Protein AF-A0A5S3VWV3-F1 (afdb_monomer_lite)

Sequence (74 aa):
MVIKPKIRGFICTNAHPVGCAAHVQEQIEYVKQQGQIENGPKNVLVIGASTGYGLASRITAAFGAGAKTLGIFF

Structure (mmCIF, N/CA/C/O backbone):
data_AF-A0A5S3VWV3-F1
#
_entry.id   AF-A0A5S3VWV3-F1
#
loop_
_atom_site.group_PDB
_atom_site.id
_atom_site.type_symbol
_atom_site.label_atom_id
_atom_site.label_alt_id
_atom_site.label_comp_id
_atom_site.label_asym_id
_atom_site.label_entity_id
_atom_site.label_seq_id
_atom_site.pdbx_PDB_ins_code
_atom_site.Cartn_x
_atom_site.Cartn_y
_atom_site.Cartn_z
_atom_site.occupancy
_atom_site.B_iso_or_equiv
_atom_site.auth_seq_id
_atom_site.auth_comp_id
_atom_site.auth_asym_id
_atom_site.auth_atom_id
_atom_site.pdbx_PDB_model_num
ATOM 1 N N . MET A 1 1 ? -1.240 -7.550 -24.009 1.00 86.56 1 MET A N 1
ATOM 2 C CA . MET A 1 1 ? 0.160 -7.390 -24.476 1.00 86.56 1 MET A CA 1
ATOM 3 C C . MET A 1 1 ? 1.098 -8.054 -23.474 1.00 86.56 1 MET A C 1
ATOM 5 O O . MET A 1 1 ? 0.726 -8.127 -22.310 1.00 86.56 1 MET A O 1
ATOM 9 N N . VAL A 1 2 ? 2.291 -8.499 -23.877 1.00 95.00 2 VAL A N 1
ATOM 10 C CA . VAL A 1 2 ? 3.326 -8.953 -22.926 1.00 95.00 2 VAL A CA 1
ATOM 11 C C . VAL A 1 2 ? 4.071 -7.727 -22.384 1.00 95.00 2 VAL A C 1
ATOM 13 O O . VAL A 1 2 ? 4.641 -6.967 -23.165 1.00 95.00 2 VAL A O 1
ATOM 16 N N . ILE A 1 3 ? 4.053 -7.512 -21.065 1.00 97.19 3 ILE A N 1
ATOM 17 C CA . ILE A 1 3 ? 4.705 -6.368 -20.405 1.00 97.19 3 ILE A CA 1
ATOM 18 C C . ILE A 1 3 ? 6.052 -6.831 -19.841 1.00 97.19 3 ILE A C 1
ATOM 20 O O . ILE A 1 3 ? 6.098 -7.719 -18.996 1.00 97.19 3 ILE A O 1
ATOM 24 N N . LYS A 1 4 ? 7.152 -6.221 -20.294 1.00 97.06 4 LYS A N 1
ATOM 25 C CA . LYS A 1 4 ? 8.510 -6.446 -19.766 1.00 97.06 4 LYS A CA 1
ATOM 26 C C . LYS A 1 4 ? 9.044 -5.166 -19.110 1.00 97.06 4 LYS A C 1
ATOM 28 O O . LYS A 1 4 ? 8.668 -4.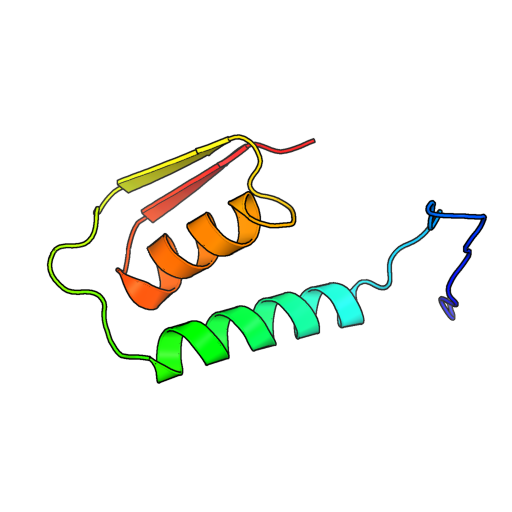090 -19.580 1.00 97.06 4 LYS A O 1
ATOM 33 N N . PRO A 1 5 ? 9.917 -5.242 -18.090 1.00 97.56 5 PRO A N 1
ATOM 34 C CA . PRO A 1 5 ? 10.485 -4.056 -17.446 1.00 97.56 5 PRO A CA 1
ATOM 35 C C . PRO A 1 5 ? 11.221 -3.138 -18.435 1.00 97.56 5 PRO A C 1
ATOM 37 O O . PRO A 1 5 ? 11.991 -3.616 -19.270 1.00 97.56 5 PRO A O 1
ATOM 40 N N . LYS A 1 6 ? 10.997 -1.821 -18.341 1.00 97.75 6 LYS A N 1
ATOM 41 C CA . LYS A 1 6 ? 11.689 -0.792 -19.141 1.00 97.75 6 LYS A CA 1
ATOM 42 C C . LYS A 1 6 ? 12.420 0.198 -18.233 1.00 97.75 6 LYS A C 1
ATOM 44 O O . LYS A 1 6 ? 11.877 1.256 -17.904 1.00 97.75 6 LYS A O 1
ATOM 49 N N . ILE A 1 7 ? 13.644 -0.161 -17.849 1.00 98.38 7 ILE A N 1
ATOM 50 C CA . ILE A 1 7 ? 14.426 0.511 -16.801 1.00 98.38 7 ILE A CA 1
ATOM 51 C C . ILE A 1 7 ? 15.573 1.332 -17.410 1.00 98.38 7 ILE A C 1
ATOM 53 O O . ILE A 1 7 ? 16.290 0.848 -18.286 1.00 98.38 7 ILE A O 1
ATOM 57 N N . ARG A 1 8 ? 15.754 2.572 -16.940 1.00 98.12 8 ARG A N 1
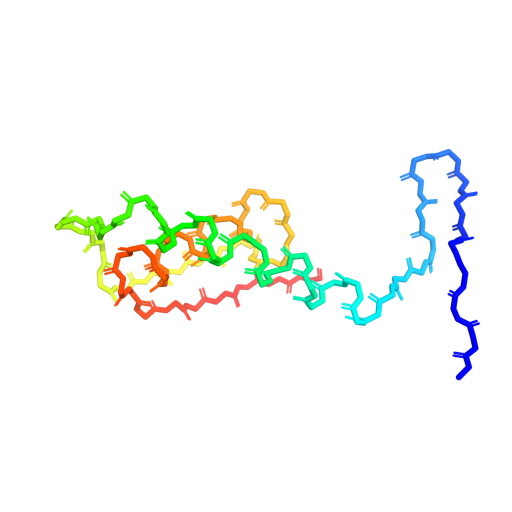ATOM 58 C CA . ARG A 1 8 ? 16.899 3.452 -17.230 1.00 98.12 8 ARG A CA 1
ATOM 59 C C . ARG A 1 8 ? 17.343 4.136 -15.937 1.00 98.12 8 ARG A C 1
ATOM 61 O O . ARG A 1 8 ? 16.619 4.975 -15.406 1.00 98.12 8 ARG A O 1
ATOM 68 N N . GLY A 1 9 ? 18.520 3.776 -15.424 1.00 97.94 9 GLY A N 1
ATOM 69 C CA . GLY A 1 9 ? 18.948 4.213 -14.092 1.00 97.94 9 GLY A CA 1
ATOM 70 C C . GLY A 1 9 ? 17.934 3.773 -13.031 1.00 97.94 9 GLY A C 1
ATOM 71 O O . GLY A 1 9 ? 17.586 2.599 -12.961 1.00 97.94 9 GLY A O 1
ATOM 72 N N . PHE A 1 10 ? 17.416 4.724 -12.256 1.00 97.50 10 PHE A N 1
ATOM 73 C CA . PHE A 1 10 ? 16.396 4.501 -11.222 1.00 97.50 10 PHE A CA 1
ATOM 74 C C . PHE A 1 10 ? 14.950 4.700 -11.717 1.00 97.50 10 PHE A C 1
ATOM 76 O O . PHE A 1 10 ? 14.019 4.698 -10.916 1.00 97.50 10 PHE A O 1
ATOM 83 N N . ILE A 1 11 ? 14.738 4.888 -13.025 1.00 98.31 11 ILE A N 1
ATOM 84 C CA . ILE A 1 11 ? 13.410 5.118 -13.606 1.00 98.31 11 ILE A CA 1
ATOM 85 C C . ILE A 1 11 ? 12.951 3.869 -14.356 1.00 98.31 11 ILE A C 1
ATOM 87 O O . ILE A 1 11 ? 13.599 3.430 -15.307 1.00 98.31 11 ILE A O 1
ATOM 91 N N . CYS A 1 12 ? 11.788 3.335 -13.980 1.00 98.25 12 CYS A N 1
ATOM 92 C CA . CYS A 1 12 ? 11.052 2.346 -14.763 1.00 98.25 12 CYS A CA 1
ATOM 93 C C . CYS A 1 12 ? 9.846 3.027 -15.420 1.00 98.25 12 CYS A C 1
ATOM 95 O O . CYS A 1 12 ? 9.004 3.601 -14.739 1.00 98.25 12 CYS A O 1
ATOM 97 N N . THR A 1 13 ? 9.764 2.986 -16.750 1.00 98.25 13 THR A N 1
ATOM 98 C CA . THR A 1 13 ? 8.746 3.731 -17.528 1.00 98.25 13 THR A CA 1
ATOM 99 C C . THR A 1 13 ? 7.423 2.978 -17.704 1.00 98.25 13 THR A C 1
ATOM 101 O O . THR A 1 13 ? 6.526 3.442 -18.403 1.00 98.25 13 THR A O 1
ATOM 104 N N . ASN A 1 14 ? 7.293 1.797 -17.101 1.00 98.19 14 ASN A N 1
ATOM 105 C CA . ASN A 1 14 ? 6.076 0.993 -17.103 1.00 98.19 14 ASN A CA 1
ATOM 106 C C . ASN A 1 14 ? 5.898 0.226 -15.784 1.00 98.19 14 ASN A C 1
ATOM 108 O O . ASN A 1 14 ? 6.823 0.134 -14.980 1.00 98.19 14 ASN A O 1
ATOM 112 N N . ALA A 1 15 ? 4.707 -0.344 -15.587 1.00 98.25 15 ALA A N 1
ATOM 113 C CA . ALA A 1 15 ? 4.363 -1.178 -14.439 1.00 98.25 15 ALA A CA 1
ATOM 114 C C . ALA A 1 15 ? 3.583 -2.422 -14.893 1.00 98.25 15 ALA A C 1
ATOM 116 O O . ALA A 1 15 ? 2.872 -2.383 -15.900 1.00 98.25 15 ALA A O 1
ATOM 117 N N . HIS A 1 16 ? 3.718 -3.531 -14.161 1.00 98.50 16 HIS A N 1
ATOM 118 C CA . HIS A 1 16 ? 2.990 -4.766 -14.448 1.00 98.50 16 HIS A CA 1
ATOM 119 C C . HIS A 1 16 ? 1.757 -4.871 -13.535 1.00 98.50 16 HIS A C 1
ATOM 121 O O . HIS A 1 16 ? 1.929 -5.072 -12.332 1.00 98.50 16 HIS A O 1
ATOM 127 N N . PRO A 1 17 ? 0.518 -4.803 -14.057 1.00 98.31 17 PRO A N 1
ATOM 128 C CA . PRO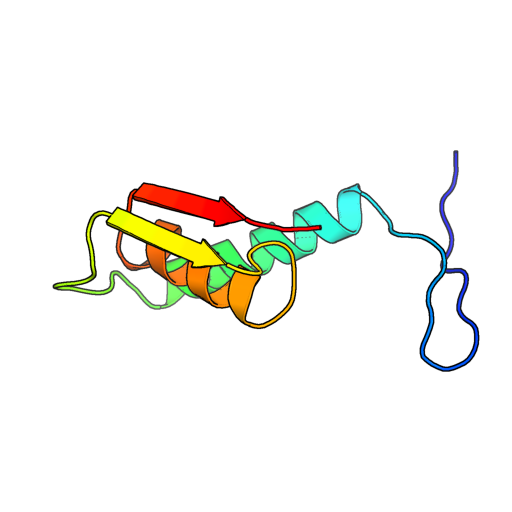 A 1 17 ? -0.683 -4.677 -13.225 1.00 98.31 17 PRO A CA 1
ATOM 129 C C . PRO A 1 17 ? -0.873 -5.860 -12.268 1.00 98.31 17 PRO A C 1
ATOM 131 O O . PRO A 1 17 ? -1.113 -5.665 -11.081 1.00 98.31 17 PRO A O 1
ATOM 134 N N . VAL A 1 18 ? -0.671 -7.089 -12.755 1.00 98.44 18 VAL A N 1
ATOM 135 C CA . VAL A 1 18 ? -0.771 -8.303 -11.924 1.00 98.44 18 VAL A CA 1
ATOM 136 C C . VAL A 1 18 ? 0.328 -8.348 -10.858 1.00 98.44 18 VAL A C 1
ATOM 138 O O . VAL A 1 18 ? 0.092 -8.822 -9.755 1.00 98.44 18 VAL A O 1
ATOM 141 N N . GLY A 1 19 ? 1.512 -7.807 -11.165 1.00 98.56 19 GLY A N 1
ATOM 142 C CA . GLY A 1 19 ? 2.625 -7.778 -10.216 1.00 98.56 19 GLY A CA 1
ATOM 143 C C . GLY A 1 19 ? 2.365 -6.777 -9.093 1.00 98.56 19 GLY A C 1
ATOM 144 O O . GLY A 1 19 ? 2.570 -7.094 -7.930 1.00 98.56 19 GLY A O 1
ATOM 145 N N . CYS A 1 20 ? 1.828 -5.598 -9.423 1.00 98.62 20 CYS A N 1
ATOM 146 C CA . CYS A 1 20 ? 1.406 -4.617 -8.425 1.00 98.62 20 CYS A CA 1
ATOM 147 C C . CYS A 1 20 ? 0.295 -5.166 -7.517 1.00 98.62 20 CYS A C 1
ATOM 149 O O . CYS A 1 20 ? 0.361 -4.978 -6.306 1.00 98.62 20 CYS A O 1
ATOM 151 N N . ALA A 1 21 ? -0.695 -5.869 -8.080 1.00 98.81 21 ALA A N 1
ATOM 152 C CA . ALA A 1 21 ? -1.758 -6.495 -7.295 1.00 98.81 21 ALA A CA 1
ATOM 153 C C . ALA A 1 21 ? -1.212 -7.566 -6.335 1.00 98.81 21 ALA A C 1
ATOM 155 O O . ALA A 1 21 ? -1.550 -7.545 -5.153 1.00 98.81 21 ALA A O 1
ATOM 156 N N . ALA A 1 22 ? -0.326 -8.446 -6.818 1.00 98.81 22 ALA A N 1
ATOM 157 C CA . ALA A 1 22 ? 0.338 -9.450 -5.985 1.00 98.81 22 ALA A CA 1
ATOM 158 C C . ALA A 1 22 ? 1.162 -8.802 -4.861 1.00 98.81 22 ALA A C 1
ATOM 160 O O . ALA A 1 22 ? 1.022 -9.175 -3.703 1.00 98.81 22 ALA A O 1
ATOM 161 N N . HIS A 1 23 ? 1.927 -7.755 -5.172 1.00 98.75 23 HIS A N 1
ATOM 162 C CA . HIS A 1 23 ? 2.741 -7.052 -4.182 1.00 98.75 23 HIS A CA 1
ATOM 163 C C . HIS A 1 23 ? 1.914 -6.380 -3.071 1.00 98.75 23 HIS A C 1
ATOM 165 O O . HIS A 1 23 ? 2.319 -6.352 -1.909 1.00 98.75 23 HIS A O 1
ATOM 171 N N . VAL A 1 24 ? 0.740 -5.834 -3.408 1.00 98.88 24 VAL A N 1
ATOM 172 C CA . VAL A 1 24 ? -0.207 -5.307 -2.409 1.00 98.88 24 VAL A CA 1
ATOM 173 C C . VAL A 1 24 ? -0.788 -6.442 -1.566 1.00 98.88 24 VAL A C 1
ATOM 175 O O . VAL A 1 24 ? -0.896 -6.306 -0.349 1.00 98.88 24 VAL A O 1
ATOM 178 N N . GLN A 1 25 ? -1.141 -7.562 -2.197 1.00 98.88 25 GLN A N 1
ATOM 179 C CA . GLN A 1 25 ? -1.694 -8.729 -1.518 1.00 98.88 25 GLN A CA 1
ATOM 180 C C . GLN A 1 25 ? -0.703 -9.323 -0.502 1.00 98.88 25 GLN A C 1
ATOM 182 O O . GLN A 1 25 ? -1.088 -9.553 0.642 1.00 98.88 25 GLN A O 1
ATOM 187 N N . GLU A 1 26 ? 0.573 -9.464 -0.869 1.00 98.88 26 GLU A N 1
ATOM 188 C CA . GLU A 1 26 ? 1.654 -9.911 0.024 1.00 98.88 26 GLU A CA 1
ATOM 189 C C . GLU A 1 26 ? 1.767 -9.025 1.279 1.00 98.88 26 GLU A C 1
ATOM 191 O O . GLU A 1 26 ? 1.877 -9.527 2.398 1.00 98.88 26 GLU A O 1
ATOM 196 N N . GLN A 1 27 ? 1.680 -7.698 1.125 1.00 98.88 27 GLN A N 1
ATOM 197 C CA . GLN A 1 27 ? 1.715 -6.760 2.257 1.00 98.88 27 GLN A CA 1
ATOM 198 C C . GLN A 1 27 ? 0.475 -6.872 3.156 1.00 98.88 27 GLN A C 1
ATOM 200 O O . GLN A 1 27 ? 0.585 -6.780 4.380 1.00 98.88 27 GLN A O 1
ATOM 205 N N . ILE A 1 28 ? -0.708 -7.075 2.570 1.00 98.81 28 ILE A N 1
ATOM 206 C CA . ILE A 1 28 ? -1.947 -7.300 3.328 1.00 98.81 28 ILE A CA 1
ATOM 207 C C . ILE A 1 28 ? -1.845 -8.592 4.143 1.00 98.81 28 ILE A C 1
ATOM 209 O O . ILE A 1 28 ? -2.209 -8.609 5.319 1.00 98.81 28 ILE A O 1
ATOM 213 N N . GLU A 1 29 ? -1.362 -9.669 3.528 1.00 98.75 29 GLU A N 1
ATOM 214 C CA . GLU A 1 29 ? -1.165 -10.961 4.186 1.00 98.75 29 GLU A CA 1
ATOM 215 C C . GLU A 1 29 ? -0.158 -10.857 5.323 1.00 98.75 29 GLU A C 1
ATOM 217 O O . GLU A 1 29 ? -0.452 -11.319 6.426 1.00 98.75 29 GLU A O 1
ATOM 222 N N . TYR A 1 30 ? 0.964 -10.172 5.095 1.00 98.75 30 TYR A N 1
ATOM 223 C CA . TYR A 1 30 ? 1.950 -9.894 6.132 1.00 98.75 30 TYR A CA 1
ATOM 224 C C . TYR A 1 30 ? 1.315 -9.216 7.352 1.00 98.75 30 TYR A C 1
ATOM 226 O O . TYR A 1 30 ? 1.483 -9.695 8.470 1.00 98.75 30 TYR A O 1
ATOM 234 N N . VAL A 1 31 ? 0.541 -8.141 7.151 1.00 98.25 31 VAL A N 1
ATOM 235 C CA . VAL A 1 31 ? -0.122 -7.423 8.253 1.00 98.25 31 VAL A CA 1
ATOM 236 C C . VAL A 1 31 ? -1.121 -8.318 8.985 1.00 98.25 31 VAL A C 1
ATOM 238 O O . VAL A 1 31 ? -1.133 -8.333 10.212 1.00 98.25 31 VAL A O 1
ATOM 241 N N . LYS A 1 32 ? -1.927 -9.102 8.260 1.00 97.56 32 LYS A N 1
ATOM 242 C CA . LYS A 1 32 ? -2.886 -10.033 8.877 1.00 97.56 32 LYS A CA 1
ATOM 243 C C . LYS A 1 32 ? -2.199 -11.103 9.729 1.00 97.56 32 LYS A C 1
ATOM 245 O O . LYS A 1 32 ? -2.750 -11.495 10.754 1.00 97.56 32 LYS A O 1
ATOM 250 N N . GLN A 1 33 ? -1.013 -11.562 9.328 1.00 98.19 33 GLN A N 1
ATOM 251 C CA . GLN A 1 33 ? -0.233 -12.553 10.075 1.00 98.19 33 GLN A CA 1
ATOM 252 C C . GLN A 1 33 ? 0.338 -12.009 11.393 1.00 98.19 33 GLN A C 1
ATOM 254 O O . GLN A 1 33 ? 0.566 -12.796 12.306 1.00 98.19 33 GLN A O 1
ATOM 259 N N . GLN A 1 34 ? 0.536 -10.691 11.529 1.00 97.62 34 GLN A N 1
ATOM 260 C CA . GLN A 1 34 ? 1.027 -10.089 12.780 1.00 97.62 34 GLN A CA 1
ATOM 261 C C . GLN A 1 34 ? -0.036 -10.032 13.892 1.00 97.62 34 GLN A C 1
ATOM 263 O O . GLN A 1 34 ? 0.291 -9.729 15.038 1.00 97.62 34 GLN A O 1
ATOM 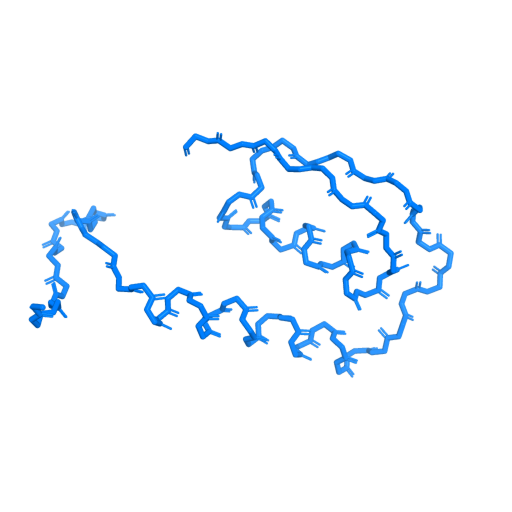268 N N . GLY A 1 35 ? -1.300 -10.325 13.574 1.00 92.25 35 GLY A N 1
ATOM 269 C CA . GLY A 1 35 ? -2.425 -10.185 14.496 1.00 92.25 35 GLY A CA 1
ATOM 270 C C . GLY A 1 35 ? -3.068 -8.795 14.457 1.00 92.25 35 GLY A C 1
ATOM 271 O O . GLY A 1 35 ? -2.605 -7.872 13.785 1.00 92.25 35 GLY A O 1
ATOM 272 N N . GLN A 1 36 ? -4.199 -8.661 15.151 1.00 95.19 36 GLN A N 1
ATOM 273 C CA . GLN A 1 36 ? -4.978 -7.426 15.153 1.00 95.19 36 GLN A CA 1
ATOM 274 C C . GLN A 1 36 ? -4.295 -6.340 15.992 1.00 95.19 36 GLN A C 1
ATOM 276 O O . GLN A 1 36 ? -3.887 -6.574 17.126 1.00 95.19 36 GLN A O 1
ATOM 281 N N . ILE A 1 37 ? -4.241 -5.120 15.457 1.00 97.38 37 ILE A N 1
ATOM 282 C CA . ILE A 1 37 ? -3.789 -3.941 16.195 1.00 97.38 37 ILE A CA 1
ATOM 283 C C . ILE A 1 37 ? -4.952 -3.441 17.055 1.00 97.38 37 ILE A C 1
ATOM 285 O O . ILE A 1 37 ? -5.922 -2.860 16.551 1.00 97.38 37 ILE A O 1
ATOM 289 N N . GLU A 1 38 ? -4.864 -3.672 18.362 1.00 97.25 38 GLU A N 1
ATOM 290 C CA . GLU A 1 38 ? -5.842 -3.168 19.323 1.00 97.25 38 GLU A CA 1
ATOM 291 C C . GLU A 1 38 ? -5.785 -1.640 19.440 1.00 97.25 38 GLU A C 1
ATOM 293 O O . GLU A 1 38 ? -4.741 -1.014 19.262 1.00 97.25 38 GLU A O 1
ATOM 298 N N . ASN A 1 39 ? -6.934 -1.023 19.732 1.00 96.69 39 ASN A N 1
ATOM 299 C CA . ASN A 1 39 ? -7.074 0.427 19.924 1.00 96.69 39 ASN A CA 1
ATOM 300 C C . ASN A 1 39 ? -6.581 1.301 18.749 1.00 96.69 39 ASN A C 1
ATOM 302 O O . ASN A 1 39 ? -6.307 2.488 18.921 1.00 96.69 39 ASN A O 1
ATOM 306 N N . GLY A 1 40 ? -6.517 0.741 17.536 1.00 96.25 40 GLY A N 1
ATOM 307 C CA . GLY A 1 40 ? -6.175 1.489 16.329 1.00 96.25 40 GLY A CA 1
ATOM 308 C C . GLY A 1 40 ? -7.265 2.483 15.882 1.00 96.25 40 GLY A C 1
ATOM 309 O O . GLY A 1 40 ? -8.446 2.335 16.235 1.00 96.25 40 GLY A O 1
ATOM 310 N N . PRO A 1 41 ? -6.892 3.498 15.077 1.00 97.62 41 PRO A N 1
ATOM 311 C CA . PRO A 1 41 ? -7.815 4.531 14.610 1.00 97.62 41 PRO A CA 1
ATOM 312 C C . PRO A 1 41 ? -8.939 3.936 13.754 1.00 97.62 41 PRO A C 1
ATOM 314 O O . PRO A 1 41 ? -8.725 2.993 13.000 1.00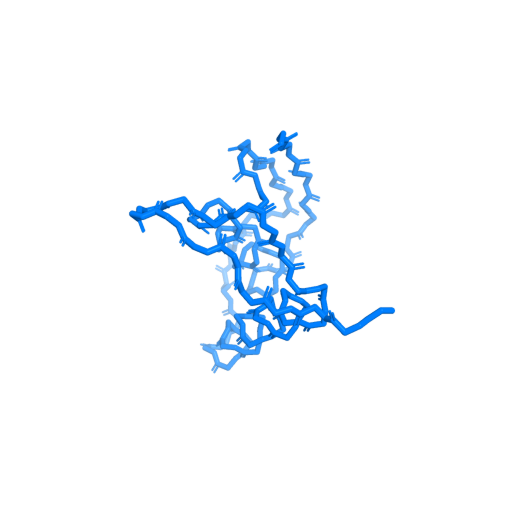 97.62 41 PRO A O 1
ATOM 317 N N . LYS A 1 42 ? -10.150 4.501 13.837 1.00 98.06 42 LYS A N 1
ATOM 318 C CA . LYS A 1 42 ? -11.323 3.988 13.096 1.00 98.06 42 LYS A CA 1
ATOM 319 C C . LYS A 1 42 ? -11.526 4.624 11.724 1.00 98.06 42 LYS A C 1
ATOM 321 O O . LYS A 1 42 ? -12.064 3.971 10.834 1.00 98.06 42 LYS A O 1
ATOM 326 N N . ASN A 1 43 ? -11.091 5.869 11.546 1.00 98.69 43 ASN A N 1
ATOM 327 C CA . ASN A 1 43 ? -11.150 6.596 10.280 1.00 98.69 43 ASN A CA 1
ATOM 328 C C . ASN A 1 43 ? -9.783 7.235 10.025 1.00 98.69 43 ASN A C 1
ATOM 330 O O . ASN A 1 43 ? -9.274 7.937 10.896 1.00 98.69 43 ASN A O 1
ATOM 334 N N . VAL A 1 44 ? -9.187 6.982 8.859 1.00 98.81 44 VAL A N 1
ATOM 335 C CA . VAL A 1 44 ? -7.827 7.428 8.526 1.00 98.81 44 VAL A CA 1
ATOM 336 C C . VAL A 1 44 ? -7.806 8.067 7.140 1.00 98.81 44 VAL A C 1
ATOM 338 O O . VAL A 1 44 ? -8.233 7.457 6.160 1.00 98.81 44 VAL A O 1
ATOM 341 N N . LEU A 1 45 ? -7.269 9.284 7.056 1.00 98.81 45 LEU A N 1
ATOM 342 C CA . LEU A 1 45 ? -6.892 9.934 5.802 1.00 98.81 45 LEU A CA 1
ATOM 343 C C . LEU A 1 45 ? -5.391 9.732 5.575 1.00 98.81 45 LEU A C 1
ATOM 345 O O . LEU A 1 45 ? -4.592 10.071 6.443 1.00 98.81 45 LEU A O 1
ATOM 349 N N . VAL A 1 46 ? -5.011 9.215 4.406 1.00 98.81 46 VAL A N 1
ATOM 350 C CA . VAL A 1 46 ? -3.607 9.071 3.999 1.00 98.81 46 VAL A CA 1
ATOM 351 C C . VAL A 1 46 ? -3.349 9.917 2.755 1.00 98.81 46 VAL A C 1
ATOM 353 O O . VAL A 1 46 ? -3.926 9.666 1.697 1.00 98.81 46 VAL A O 1
ATOM 356 N N . ILE A 1 47 ? -2.468 10.911 2.871 1.00 98.75 47 ILE A N 1
ATOM 357 C CA . ILE A 1 47 ? -2.009 11.739 1.748 1.00 98.75 47 ILE A CA 1
ATOM 358 C C . ILE A 1 47 ? -0.697 11.140 1.232 1.00 98.75 47 ILE A C 1
ATOM 360 O O . ILE A 1 47 ? 0.279 11.077 1.972 1.00 98.75 47 ILE A O 1
ATOM 364 N N . GLY A 1 48 ? -0.692 10.666 -0.017 1.00 98.62 48 GLY A N 1
ATOM 365 C CA . GLY A 1 48 ? 0.393 9.854 -0.581 1.00 98.62 48 GLY A CA 1
ATOM 366 C C . GLY A 1 48 ? 0.152 8.349 -0.427 1.00 98.62 48 GLY A C 1
ATOM 367 O O . GLY A 1 48 ? 1.038 7.617 -0.010 1.00 98.62 48 GLY A O 1
ATOM 368 N N . ALA A 1 49 ? -1.055 7.869 -0.733 1.00 98.81 49 ALA A N 1
ATOM 369 C CA . ALA A 1 49 ? -1.498 6.517 -0.376 1.00 98.81 49 ALA A CA 1
ATOM 370 C C . ALA A 1 49 ? -1.251 5.414 -1.430 1.00 98.81 49 ALA A C 1
ATOM 372 O O . ALA A 1 49 ? -1.752 4.300 -1.261 1.00 98.81 49 ALA A O 1
ATOM 373 N N . SER A 1 50 ? -0.565 5.716 -2.538 1.00 98.69 50 SER A N 1
ATOM 374 C CA . SER A 1 50 ? -0.441 4.808 -3.692 1.00 98.69 50 SER A CA 1
ATOM 375 C C . SER A 1 50 ? 0.813 3.936 -3.685 1.00 98.69 50 SER A C 1
ATOM 377 O O . SER A 1 50 ? 0.798 2.866 -4.289 1.00 98.69 50 SER A O 1
ATOM 379 N N . THR A 1 51 ? 1.894 4.359 -3.024 1.00 98.75 51 THR A N 1
ATOM 380 C CA . THR A 1 51 ? 3.174 3.631 -3.015 1.00 98.75 51 THR A CA 1
ATOM 381 C C . THR A 1 51 ? 3.928 3.804 -1.692 1.00 98.75 51 THR A C 1
ATOM 383 O O . THR A 1 51 ? 3.555 4.622 -0.846 1.00 98.75 51 THR A O 1
ATOM 386 N N . GLY A 1 52 ? 4.994 3.017 -1.508 1.00 98.69 52 GLY A N 1
ATOM 387 C CA . GLY A 1 52 ? 5.947 3.167 -0.406 1.00 98.69 52 GLY A CA 1
ATOM 388 C C . GLY A 1 52 ? 5.299 3.168 0.980 1.00 98.69 52 GLY A C 1
ATOM 389 O O . GLY A 1 52 ? 4.353 2.424 1.245 1.00 98.69 52 GLY A O 1
ATOM 390 N N . TYR A 1 53 ? 5.802 4.030 1.867 1.00 98.81 53 TYR A N 1
ATOM 391 C CA . TYR A 1 53 ? 5.320 4.093 3.246 1.00 98.81 53 TYR A CA 1
ATOM 392 C C . TYR A 1 53 ? 3.860 4.521 3.368 1.00 98.81 53 TYR A C 1
ATOM 394 O O . TYR A 1 53 ? 3.176 4.012 4.245 1.00 98.81 53 TYR A O 1
ATOM 402 N N . GLY A 1 54 ? 3.344 5.390 2.495 1.00 98.81 54 GLY A N 1
ATOM 403 C CA . GLY A 1 54 ? 1.938 5.784 2.576 1.00 98.81 54 GLY A CA 1
ATOM 404 C C . GLY A 1 54 ? 0.986 4.647 2.193 1.00 98.81 54 GLY A C 1
ATOM 405 O O . GLY A 1 54 ? -0.035 4.450 2.855 1.00 98.81 54 GLY A O 1
ATOM 406 N N . LEU A 1 55 ? 1.351 3.826 1.200 1.00 98.88 55 LEU A N 1
ATOM 407 C CA . LEU A 1 55 ? 0.637 2.577 0.922 1.00 98.88 55 LEU A CA 1
ATOM 408 C C . LEU A 1 55 ? 0.690 1.632 2.130 1.00 98.88 55 LEU A C 1
ATOM 410 O O . LEU A 1 55 ? -0.355 1.142 2.558 1.00 98.88 55 LEU A O 1
ATOM 414 N N . ALA A 1 56 ? 1.873 1.433 2.721 1.00 98.88 56 ALA A N 1
ATOM 415 C CA . ALA A 1 56 ? 2.035 0.587 3.902 1.00 98.88 56 ALA A CA 1
ATOM 416 C C . ALA A 1 56 ? 1.197 1.090 5.093 1.00 98.88 56 ALA A C 1
ATOM 418 O O . ALA A 1 56 ? 0.476 0.311 5.708 1.00 98.88 56 ALA A O 1
ATOM 419 N N . SER A 1 57 ? 1.196 2.398 5.377 1.00 98.81 57 SER A N 1
ATOM 420 C CA . SER A 1 57 ? 0.354 3.003 6.416 1.00 98.81 57 SER A CA 1
ATOM 421 C C . SER A 1 57 ? -1.132 2.756 6.163 1.00 98.81 57 SER A C 1
ATOM 423 O O . SER A 1 57 ? -1.866 2.424 7.096 1.00 98.81 57 SER A O 1
ATOM 425 N N . ARG A 1 58 ? -1.586 2.871 4.907 1.00 98.88 58 ARG A N 1
ATOM 426 C CA . ARG A 1 58 ? -2.980 2.588 4.546 1.00 98.88 58 ARG A CA 1
ATOM 427 C C . ARG A 1 58 ? -3.330 1.113 4.738 1.00 98.88 58 ARG A C 1
ATOM 429 O O . ARG A 1 58 ? -4.396 0.826 5.281 1.00 98.88 58 ARG A O 1
ATOM 436 N N . ILE A 1 59 ? -2.454 0.197 4.321 1.00 98.88 59 ILE A N 1
ATOM 437 C CA . ILE A 1 59 ? -2.644 -1.251 4.491 1.00 98.88 59 ILE A CA 1
ATOM 438 C C . ILE A 1 59 ? -2.713 -1.600 5.980 1.00 98.88 59 ILE A C 1
ATOM 440 O O . ILE A 1 59 ? -3.673 -2.238 6.406 1.00 98.88 59 ILE A O 1
ATOM 444 N N . THR A 1 60 ? -1.765 -1.126 6.788 1.00 98.81 60 THR A N 1
ATOM 445 C CA . THR A 1 60 ? -1.736 -1.370 8.236 1.00 98.81 60 THR A CA 1
ATOM 446 C C . THR A 1 60 ? -2.988 -0.836 8.930 1.00 98.81 60 THR A C 1
ATOM 448 O O . THR A 1 60 ? -3.604 -1.545 9.726 1.00 98.81 60 THR A O 1
ATOM 451 N N . ALA A 1 61 ? -3.427 0.381 8.593 1.00 98.69 61 ALA A N 1
ATOM 452 C CA . ALA A 1 61 ? -4.651 0.949 9.151 1.00 98.69 61 ALA A CA 1
ATOM 453 C C . ALA A 1 61 ? -5.894 0.122 8.778 1.00 98.69 61 ALA A C 1
ATOM 455 O O . ALA A 1 61 ? -6.705 -0.201 9.644 1.00 98.69 61 ALA A O 1
ATOM 456 N N . ALA A 1 62 ? -6.045 -0.246 7.505 1.00 98.75 62 ALA A N 1
ATOM 457 C CA . ALA A 1 62 ? -7.227 -0.962 7.032 1.00 98.75 62 ALA A CA 1
ATOM 458 C C . ALA A 1 62 ? -7.259 -2.424 7.500 1.00 98.75 62 ALA A C 1
ATOM 460 O O . ALA A 1 62 ? -8.257 -2.877 8.053 1.00 98.75 62 ALA A O 1
ATOM 461 N N . PHE A 1 63 ? -6.171 -3.163 7.286 1.00 98.56 63 PHE A N 1
ATOM 462 C CA . PHE A 1 63 ? -6.131 -4.616 7.466 1.00 98.56 63 PHE A CA 1
ATOM 463 C C . PHE A 1 63 ? -5.554 -5.058 8.811 1.00 98.56 63 PHE A C 1
ATOM 465 O O . PHE A 1 63 ? -5.844 -6.173 9.231 1.00 98.56 63 PHE A O 1
ATOM 472 N N . GLY A 1 64 ? -4.784 -4.203 9.490 1.00 98.31 64 GLY A N 1
ATOM 473 C CA . GLY A 1 64 ? -4.287 -4.463 10.845 1.00 98.31 64 GLY A CA 1
ATOM 474 C C . GLY A 1 64 ? -5.215 -3.914 11.929 1.00 98.31 64 GLY A C 1
ATOM 475 O O . GLY A 1 64 ? -5.492 -4.601 12.908 1.00 98.31 64 GLY A O 1
ATOM 476 N N . ALA A 1 65 ? -5.733 -2.693 11.749 1.00 98.25 65 ALA A N 1
ATOM 477 C CA . ALA A 1 65 ? -6.574 -2.009 12.743 1.00 98.25 65 ALA A CA 1
ATOM 478 C C . ALA A 1 65 ? -8.081 -1.965 12.405 1.00 98.25 65 ALA A C 1
ATOM 480 O O . ALA A 1 65 ? -8.885 -1.518 13.230 1.00 98.25 65 ALA A O 1
ATOM 481 N N . GLY A 1 66 ? -8.490 -2.404 11.208 1.00 98.00 66 GLY A N 1
ATOM 482 C CA . GLY A 1 66 ? -9.894 -2.375 10.780 1.00 98.00 66 GLY A CA 1
ATOM 483 C C . GLY A 1 66 ? -10.434 -0.967 10.491 1.00 98.00 66 GLY A C 1
ATOM 484 O O . GLY A 1 66 ? -11.632 -0.722 10.641 1.00 98.00 66 GLY A O 1
ATOM 485 N N . ALA A 1 67 ? -9.568 -0.018 10.131 1.00 98.69 67 ALA A N 1
ATOM 486 C CA . ALA A 1 67 ? -9.948 1.368 9.877 1.00 98.69 67 ALA A CA 1
ATOM 487 C C . ALA A 1 67 ? -10.633 1.558 8.513 1.00 98.69 67 ALA A C 1
ATOM 489 O O . ALA A 1 67 ? -10.236 0.973 7.503 1.00 98.69 67 ALA A O 1
ATOM 490 N N . LYS A 1 68 ? -11.589 2.490 8.439 1.00 98.81 68 LYS A N 1
ATOM 491 C CA . LYS A 1 68 ? -12.042 3.068 7.166 1.00 98.81 68 LYS A CA 1
ATOM 492 C C . LYS A 1 68 ? -10.956 4.015 6.657 1.00 98.81 68 LYS A C 1
ATOM 494 O O . LYS A 1 68 ? -10.555 4.924 7.383 1.00 98.81 68 LYS A O 1
ATOM 499 N N . THR A 1 69 ? -10.482 3.819 5.426 1.00 98.88 69 THR A N 1
ATOM 500 C CA . THR A 1 69 ? -9.387 4.631 4.868 1.00 98.88 69 THR A CA 1
ATOM 501 C C . THR A 1 69 ? -9.816 5.435 3.645 1.00 98.88 69 THR A C 1
ATOM 503 O O . THR A 1 69 ? -10.397 4.894 2.704 1.00 98.88 69 THR A O 1
ATOM 506 N N . LEU A 1 70 ? -9.468 6.722 3.635 1.00 98.88 70 LEU A N 1
ATOM 507 C CA . LEU A 1 70 ? -9.507 7.590 2.460 1.00 98.88 70 LEU A CA 1
ATOM 508 C C . LEU A 1 70 ? -8.065 7.878 2.032 1.00 98.88 70 LEU A C 1
ATOM 510 O O . LEU A 1 70 ? -7.250 8.296 2.850 1.00 98.88 70 LEU A O 1
ATOM 514 N N . GLY A 1 71 ? -7.732 7.617 0.770 1.00 98.75 71 GLY A N 1
ATOM 515 C CA . GLY A 1 71 ? -6.380 7.800 0.238 1.00 98.75 71 GLY A CA 1
ATOM 516 C C . GLY A 1 71 ? -6.344 8.854 -0.862 1.00 98.75 71 GLY A C 1
ATOM 51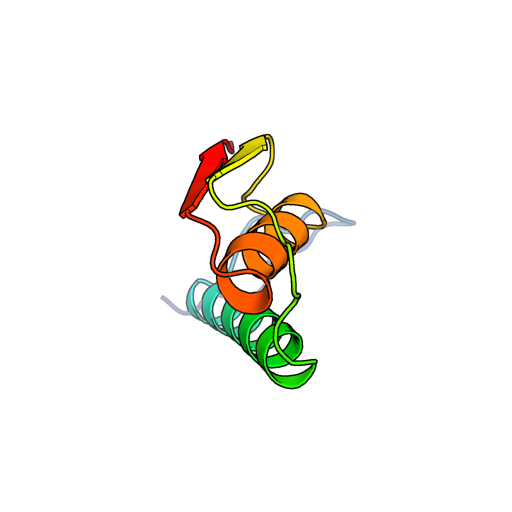7 O O . GLY A 1 71 ? -7.182 8.810 -1.758 1.00 98.75 71 GLY A O 1
ATOM 518 N N . ILE A 1 72 ? -5.358 9.750 -0.812 1.00 98.81 72 ILE A N 1
ATOM 519 C CA . ILE A 1 72 ? -5.060 10.740 -1.858 1.00 98.81 72 ILE A CA 1
ATOM 520 C C . ILE A 1 72 ? -3.724 10.378 -2.509 1.00 98.81 72 ILE A C 1
ATOM 522 O O . ILE A 1 72 ? -2.776 10.011 -1.810 1.00 98.81 72 ILE A O 1
ATOM 526 N N . PHE A 1 73 ? -3.639 10.453 -3.833 1.00 98.62 73 PHE A N 1
ATOM 527 C CA . PHE A 1 73 ? -2.441 10.122 -4.606 1.00 98.62 73 PHE A CA 1
ATOM 528 C C . PHE A 1 73 ? -2.460 10.813 -5.975 1.00 98.62 73 PHE A C 1
ATOM 530 O O . PHE A 1 73 ? -3.509 11.288 -6.410 1.00 98.62 73 PHE A O 1
ATOM 537 N N . PHE A 1 74 ? -1.294 10.849 -6.622 1.00 97.25 74 PHE A N 1
ATOM 538 C CA . PHE A 1 74 ? -1.087 11.261 -8.008 1.00 97.25 74 PHE A CA 1
ATOM 539 C C . PHE A 1 74 ? -0.299 10.169 -8.731 1.00 97.25 74 PHE A C 1
ATOM 541 O O . PHE A 1 74 ? 0.636 9.624 -8.096 1.00 97.25 74 PHE A O 1
#

Foldseek 3Di:
DDDDWDDDPPDTPDDDPVVLVVVLVVLLVVLVVVAADPPADAEDEQEACRDDPNVSVQSCRCRRHVHHYDYHHD

Secondary structure (DSSP, 8-state):
------EETTEES---HHHHHHHHHHHHHHHHHT---TT--SEEEEES-SSHHHHHHHHIIIIIT--EEEEE--

Radius of gyration: 14.67 Å; chains: 1; bounding box: 31×24×44 Å

pLDDT: mean 98.04, std 1.71, range [86.56, 98.88]